Protein AF-A0A7W0L7A1-F1 (afdb_monomer)

Foldseek 3Di:
DPVVLVVLLVVLCVVLPWDFPDWDDDPPDIDTDTDPVCVVVSVVSNCVSVVNPPPPPPVPPPPDDDD

Nearest PDB structures (foldseek):
  3ab4-assembly1_B  TM=9.535E-01  e=2.539E-05  Corynebacterium glutamicum
  3ab4-assembly3_L  TM=9.854E-01  e=4.588E-05  Corynebacterium glutamicum
  3ab2-assembly1_D  TM=9.822E-01  e=4.588E-05  Corynebacterium glutamicum
  3ab2-assembly3_L  TM=9.890E-01  e=6.372E-05  Corynebacterium glutamicum
  3ab2-assembly3_J  TM=9.861E-01  e=7.268E-05  Corynebacterium glutamicum

pLDDT: mean 87.01, std 14.44, range [50.19, 97.88]

Sequence (67 aa):
SHPGVSARFFDALADCGVNIEMISTSEIRISVICRDTDLDVAVRAVHSAFELGDEETTAVVYGGTGR

Structure (mmCIF, N/CA/C/O backbone):
data_AF-A0A7W0L7A1-F1
#
_entry.id   AF-A0A7W0L7A1-F1
#
loop_
_atom_sit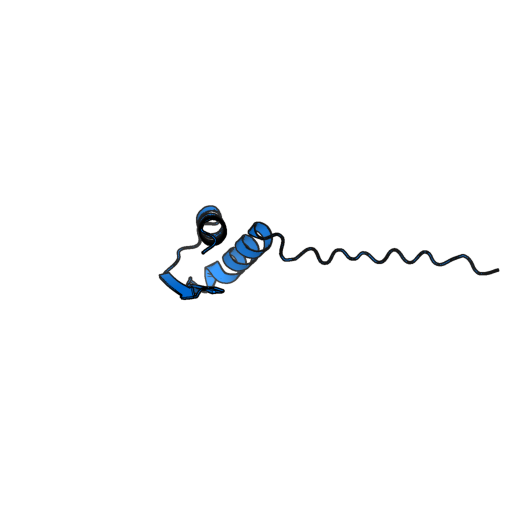e.group_PDB
_atom_site.id
_atom_site.type_symbol
_atom_site.label_atom_id
_atom_site.label_alt_id
_atom_site.label_comp_id
_atom_site.label_asym_id
_atom_site.label_entity_id
_atom_site.label_seq_id
_atom_site.pdbx_PDB_ins_code
_atom_site.Cartn_x
_atom_site.Cartn_y
_atom_site.Cartn_z
_atom_site.occupancy
_atom_site.B_iso_or_equiv
_atom_site.auth_seq_id
_atom_site.auth_comp_id
_atom_site.auth_asym_id
_atom_site.auth_atom_id
_atom_site.pdbx_PDB_model_num
ATOM 1 N N . SER A 1 1 ? 19.128 8.024 -2.881 1.00 55.59 1 SER A N 1
ATOM 2 C CA . SER A 1 1 ? 17.651 8.032 -2.912 1.00 55.59 1 SER A CA 1
ATOM 3 C C . SER A 1 1 ? 17.142 7.386 -4.189 1.00 55.59 1 SER A C 1
ATOM 5 O O . SER A 1 1 ? 17.565 7.805 -5.258 1.00 55.59 1 SER A O 1
ATOM 7 N N . HIS A 1 2 ? 16.269 6.378 -4.088 1.00 68.50 2 HIS A N 1
ATOM 8 C CA . HIS A 1 2 ? 15.632 5.700 -5.227 1.00 68.50 2 HIS A CA 1
ATOM 9 C C . HIS A 1 2 ? 14.160 6.145 -5.313 1.00 68.50 2 HIS A C 1
ATOM 11 O O . HIS A 1 2 ? 13.300 5.482 -4.734 1.00 68.50 2 HIS A O 1
ATOM 17 N N . PRO A 1 3 ? 13.845 7.277 -5.973 1.00 75.31 3 PRO A N 1
ATOM 18 C CA . PRO A 1 3 ? 12.496 7.856 -5.950 1.00 75.31 3 PRO A CA 1
ATOM 19 C C . PRO A 1 3 ? 11.411 6.907 -6.487 1.00 75.31 3 PRO A C 1
ATOM 21 O O . PRO A 1 3 ? 10.273 6.966 -6.031 1.00 75.31 3 PRO A O 1
ATOM 24 N N . GLY A 1 4 ? 11.771 5.980 -7.382 1.00 89.69 4 GLY A N 1
ATOM 25 C CA . GLY A 1 4 ? 10.847 4.969 -7.903 1.00 89.69 4 GLY A CA 1
ATOM 26 C C . GLY A 1 4 ? 10.332 3.980 -6.851 1.00 89.69 4 GLY A C 1
ATOM 27 O O . GLY A 1 4 ? 9.225 3.480 -6.997 1.00 89.69 4 GLY A O 1
ATOM 28 N N . VAL A 1 5 ? 11.085 3.732 -5.770 1.00 92.81 5 VAL A N 1
ATOM 29 C CA . VAL A 1 5 ? 10.644 2.833 -4.687 1.00 92.81 5 VAL A CA 1
ATOM 30 C C . VAL A 1 5 ? 9.509 3.474 -3.897 1.00 92.81 5 VAL A C 1
ATOM 32 O O . VAL A 1 5 ? 8.478 2.845 -3.685 1.00 92.81 5 VAL A O 1
ATOM 35 N N . SER A 1 6 ? 9.672 4.738 -3.498 1.00 92.62 6 SER A N 1
ATOM 36 C CA . SER A 1 6 ? 8.630 5.468 -2.774 1.00 92.62 6 SER A CA 1
ATOM 37 C C . SER A 1 6 ? 7.372 5.645 -3.621 1.00 92.62 6 SER A C 1
ATOM 39 O O . SER A 1 6 ? 6.283 5.421 -3.111 1.00 92.62 6 SER A O 1
ATOM 41 N N . ALA A 1 7 ? 7.519 5.987 -4.906 1.00 94.31 7 ALA A N 1
ATOM 42 C CA . ALA A 1 7 ? 6.384 6.107 -5.821 1.00 94.31 7 ALA A CA 1
ATOM 43 C C . ALA A 1 7 ? 5.607 4.784 -5.928 1.00 94.31 7 ALA A C 1
ATOM 45 O O . ALA A 1 7 ? 4.434 4.747 -5.579 1.00 94.31 7 ALA A O 1
ATOM 46 N N . ARG A 1 8 ? 6.292 3.675 -6.258 1.00 96.12 8 ARG A N 1
ATOM 47 C CA . ARG A 1 8 ? 5.681 2.335 -6.355 1.00 96.12 8 ARG A CA 1
ATOM 48 C C . ARG A 1 8 ? 4.979 1.917 -5.059 1.00 96.12 8 ARG A C 1
ATOM 50 O O . ARG A 1 8 ? 3.915 1.313 -5.109 1.00 96.12 8 ARG A O 1
ATOM 57 N N . PHE A 1 9 ? 5.558 2.247 -3.902 1.00 96.00 9 PHE A N 1
ATOM 58 C CA . PHE A 1 9 ? 4.963 1.956 -2.596 1.00 96.00 9 PHE A CA 1
ATOM 59 C C . PHE A 1 9 ? 3.657 2.728 -2.360 1.00 96.00 9 PHE A C 1
ATOM 61 O O . PHE A 1 9 ? 2.674 2.140 -1.917 1.00 96.00 9 PHE A O 1
ATOM 68 N N . PHE A 1 10 ? 3.637 4.034 -2.640 1.00 95.88 10 PHE A N 1
ATOM 69 C CA . PHE A 1 10 ? 2.444 4.855 -2.423 1.00 95.88 10 PHE A CA 1
ATOM 70 C C . PHE A 1 10 ? 1.352 4.586 -3.462 1.00 95.88 10 PHE A C 1
ATOM 72 O O . PHE A 1 10 ? 0.183 4.539 -3.083 1.00 95.88 10 PHE A O 1
ATOM 79 N N . ASP A 1 11 ? 1.722 4.333 -4.718 1.00 97.25 11 ASP A N 1
ATOM 80 C CA . ASP A 1 11 ? 0.782 3.943 -5.774 1.00 97.25 11 ASP A CA 1
ATOM 81 C C . ASP A 1 11 ? 0.070 2.633 -5.404 1.00 97.25 11 ASP A C 1
ATOM 83 O O . ASP A 1 11 ? -1.154 2.560 -5.455 1.00 97.25 11 ASP A O 1
ATOM 87 N N . ALA A 1 12 ? 0.805 1.634 -4.896 1.00 97.56 12 ALA A N 1
ATOM 88 C CA . ALA A 1 12 ? 0.222 0.360 -4.471 1.00 97.56 12 ALA A CA 1
ATOM 89 C C . ALA A 1 12 ? -0.837 0.506 -3.365 1.00 97.56 12 ALA A C 1
ATOM 91 O O . ALA A 1 12 ? -1.830 -0.221 -3.363 1.00 97.56 12 ALA A O 1
ATOM 92 N N . LEU A 1 13 ? -0.631 1.430 -2.421 1.00 97.75 13 LEU A N 1
ATOM 93 C CA . LEU A 1 13 ? -1.602 1.720 -1.362 1.00 97.75 13 LEU A CA 1
ATOM 94 C C . LEU A 1 13 ? -2.799 2.522 -1.888 1.00 97.75 13 LEU A C 1
ATOM 96 O O . LEU A 1 13 ? -3.934 2.278 -1.478 1.00 97.75 13 LEU A O 1
ATOM 100 N N . ALA A 1 14 ? -2.563 3.459 -2.807 1.00 97.69 14 ALA A N 1
ATOM 101 C CA . ALA A 1 14 ? -3.616 4.263 -3.416 1.00 97.69 14 ALA A CA 1
ATOM 102 C C . ALA A 1 14 ? -4.550 3.414 -4.296 1.00 97.69 14 ALA A C 1
ATOM 104 O O . ALA A 1 14 ? -5.771 3.548 -4.191 1.00 97.69 14 ALA A O 1
ATOM 105 N N . ASP A 1 15 ? -3.996 2.498 -5.094 1.00 97.69 15 ASP A N 1
ATOM 106 C CA . ASP A 1 15 ? -4.748 1.630 -6.009 1.00 97.69 15 ASP A CA 1
ATOM 107 C C . ASP A 1 15 ? -5.712 0.685 -5.276 1.00 97.69 15 ASP A C 1
ATOM 109 O O . ASP A 1 15 ? -6.769 0.334 -5.805 1.00 97.69 15 ASP A O 1
ATOM 113 N N . CYS A 1 16 ? -5.385 0.292 -4.041 1.00 96.75 16 CYS A N 1
ATOM 114 C CA . CYS A 1 16 ? -6.252 -0.531 -3.196 1.00 96.75 16 CYS A CA 1
ATOM 115 C C . CYS A 1 16 ? -7.107 0.279 -2.205 1.00 96.75 16 CYS A C 1
ATOM 117 O O . CYS A 1 16 ? -7.829 -0.307 -1.397 1.00 96.75 16 CYS A O 1
ATOM 119 N N . GLY A 1 17 ? -7.071 1.614 -2.289 1.00 96.62 17 GLY A N 1
ATOM 120 C CA . GLY A 1 17 ? -7.913 2.510 -1.495 1.00 96.62 17 GLY A CA 1
ATOM 121 C C . GLY A 1 17 ? -7.491 2.664 -0.032 1.00 96.62 17 GLY A C 1
ATOM 122 O O . GLY A 1 17 ? -8.309 3.082 0.789 1.00 96.62 17 GLY A O 1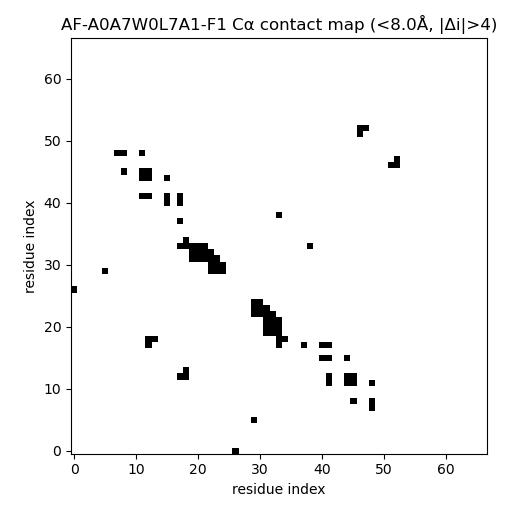
ATOM 123 N N . VAL A 1 18 ? -6.241 2.345 0.312 1.00 97.88 18 VAL A N 1
ATOM 124 C CA . VAL A 1 18 ? -5.720 2.474 1.678 1.00 97.88 18 VAL A CA 1
ATOM 125 C C . VAL A 1 18 ? -5.336 3.925 1.950 1.00 97.88 18 VAL A C 1
ATOM 127 O O . VAL A 1 18 ? -4.454 4.493 1.303 1.00 97.88 18 VAL A O 1
ATOM 130 N N . ASN A 1 19 ? -5.966 4.528 2.958 1.00 97.25 19 ASN A N 1
ATOM 131 C CA . ASN A 1 19 ? -5.621 5.877 3.391 1.00 97.25 19 ASN A CA 1
ATOM 132 C C . ASN A 1 19 ? -4.386 5.873 4.305 1.00 97.25 19 ASN A C 1
ATOM 134 O O . ASN A 1 19 ? -4.347 5.173 5.318 1.00 97.25 19 ASN A O 1
ATOM 138 N N . ILE A 1 20 ? -3.410 6.726 3.994 1.00 97.06 20 ILE A N 1
ATOM 139 C CA . ILE A 1 20 ? -2.200 6.907 4.801 1.00 97.06 20 ILE A CA 1
ATOM 140 C C . ILE A 1 20 ? -2.419 8.052 5.797 1.00 97.06 20 ILE A C 1
ATOM 142 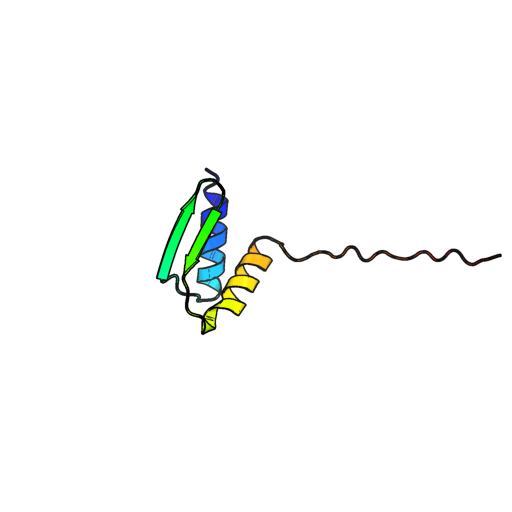O O . ILE A 1 20 ? -2.633 9.196 5.404 1.00 97.06 20 ILE A O 1
ATOM 146 N N . GLU A 1 21 ? -2.335 7.758 7.093 1.00 97.25 21 GLU A N 1
ATOM 147 C CA . GLU A 1 21 ? -2.507 8.745 8.170 1.00 97.25 21 GLU A CA 1
ATOM 148 C C . GLU A 1 21 ? -1.189 9.426 8.553 1.00 97.25 21 GLU A C 1
ATOM 150 O O . GLU A 1 21 ? -1.166 10.589 8.957 1.00 97.25 21 GLU A O 1
ATOM 155 N N . MET A 1 22 ? -0.074 8.707 8.420 1.00 97.50 22 MET A N 1
ATOM 156 C CA . MET A 1 22 ? 1.259 9.221 8.721 1.00 97.50 22 MET A CA 1
ATOM 157 C C . MET A 1 22 ? 2.313 8.515 7.879 1.00 97.50 22 MET A C 1
ATOM 159 O O . MET A 1 22 ? 2.203 7.319 7.613 1.00 97.50 22 MET A O 1
ATOM 163 N N . ILE A 1 23 ? 3.363 9.252 7.514 1.00 96.12 23 ILE A N 1
ATOM 164 C CA . ILE A 1 23 ? 4.531 8.745 6.792 1.00 96.12 23 ILE A CA 1
ATOM 165 C C . ILE A 1 23 ? 5.785 9.044 7.616 1.00 96.12 23 ILE A C 1
ATOM 167 O O . ILE A 1 23 ? 5.976 10.164 8.089 1.00 96.12 23 ILE A O 1
ATOM 171 N N . SER A 1 24 ? 6.664 8.053 7.749 1.00 95.19 24 SER A N 1
ATOM 172 C CA . SER A 1 24 ? 8.013 8.210 8.295 1.00 95.19 24 SER A CA 1
ATOM 173 C C . SER A 1 24 ? 9.014 7.465 7.417 1.00 95.19 24 SER A C 1
ATOM 175 O O . SER A 1 24 ? 8.809 6.299 7.085 1.00 95.19 24 SER A O 1
ATOM 177 N N . THR A 1 25 ? 10.100 8.129 7.019 1.00 93.19 25 THR A N 1
ATOM 178 C CA . THR A 1 25 ? 11.082 7.572 6.077 1.00 93.19 25 THR A CA 1
ATOM 179 C C . THR A 1 25 ? 12.513 7.726 6.578 1.00 93.19 25 THR A C 1
ATOM 181 O O . THR A 1 25 ? 12.872 8.769 7.124 1.00 93.19 25 THR A O 1
ATOM 184 N N . SER A 1 26 ? 13.350 6.726 6.311 1.00 92.44 26 SER A N 1
ATOM 185 C CA . SER A 1 26 ? 14.813 6.798 6.372 1.00 92.44 26 SER A CA 1
ATOM 186 C C . SER A 1 26 ? 15.411 6.454 5.004 1.00 92.44 26 SER A C 1
ATOM 188 O O . SER A 1 26 ? 14.685 6.191 4.048 1.00 92.44 26 SER A O 1
ATOM 190 N N . GLU A 1 27 ? 16.740 6.418 4.895 1.00 87.62 27 GLU A N 1
ATOM 191 C CA . GLU A 1 27 ? 17.417 6.026 3.652 1.00 87.6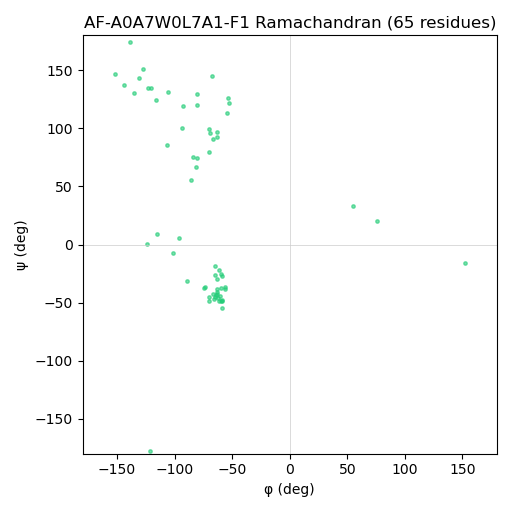2 27 GLU A CA 1
ATOM 192 C C . GLU A 1 27 ? 17.071 4.595 3.194 1.00 87.62 27 GLU A C 1
ATOM 194 O O . GLU A 1 27 ? 17.111 4.304 2.000 1.00 87.62 27 GLU A O 1
ATOM 199 N N . ILE A 1 28 ? 16.684 3.719 4.130 1.00 91.00 28 ILE A N 1
ATOM 200 C CA . ILE A 1 28 ? 16.464 2.283 3.889 1.00 91.00 28 ILE A CA 1
ATOM 201 C C . ILE A 1 28 ? 15.065 1.791 4.282 1.00 91.00 28 ILE A C 1
ATOM 203 O O . ILE A 1 28 ? 14.793 0.596 4.195 1.00 91.00 28 ILE A O 1
ATOM 207 N N . ARG A 1 29 ? 14.184 2.669 4.778 1.00 91.25 29 ARG A N 1
ATOM 208 C CA . ARG A 1 29 ? 12.863 2.271 5.283 1.00 91.25 29 ARG A CA 1
ATOM 209 C C . ARG A 1 29 ? 11.805 3.318 4.977 1.00 91.25 29 ARG A C 1
ATOM 211 O O . ARG A 1 29 ? 12.018 4.502 5.214 1.00 91.25 29 ARG A O 1
ATOM 218 N N . ILE A 1 30 ? 10.640 2.849 4.550 1.00 94.31 30 ILE A N 1
ATOM 219 C CA . ILE A 1 30 ? 9.399 3.619 4.487 1.00 94.31 30 ILE A CA 1
ATOM 220 C C . ILE A 1 30 ? 8.428 2.955 5.462 1.00 94.31 30 ILE A C 1
ATOM 222 O O . ILE A 1 30 ? 8.193 1.752 5.374 1.00 94.31 30 ILE A O 1
ATOM 226 N N . SER A 1 31 ? 7.906 3.728 6.407 1.00 95.44 31 SER A N 1
ATOM 227 C CA . SER A 1 31 ? 6.898 3.297 7.371 1.00 95.44 31 SER A CA 1
ATOM 228 C C . SER A 1 31 ? 5.664 4.175 7.213 1.00 95.44 31 SER A C 1
ATOM 230 O O . SER A 1 31 ? 5.779 5.401 7.144 1.00 95.44 31 SER A O 1
ATOM 232 N N . VAL A 1 32 ? 4.487 3.555 7.200 1.00 97.12 32 VAL A N 1
ATOM 233 C CA . VAL A 1 32 ? 3.202 4.256 7.142 1.00 97.12 32 VAL A CA 1
ATOM 234 C C . VAL A 1 32 ? 2.280 3.793 8.258 1.00 97.12 32 VAL A C 1
ATOM 236 O O . VAL A 1 32 ? 2.369 2.651 8.706 1.00 97.12 32 VAL A O 1
ATOM 239 N N . ILE A 1 33 ? 1.402 4.688 8.701 1.00 97.69 33 ILE A N 1
ATOM 240 C CA . ILE A 1 33 ? 0.287 4.368 9.597 1.00 97.69 33 ILE A CA 1
ATOM 241 C C . ILE A 1 33 ? -0.994 4.395 8.765 1.00 97.69 33 ILE A C 1
ATOM 243 O O . ILE A 1 33 ? -1.216 5.343 8.010 1.00 97.69 33 ILE A O 1
ATOM 247 N N . CYS A 1 34 ? -1.814 3.358 8.8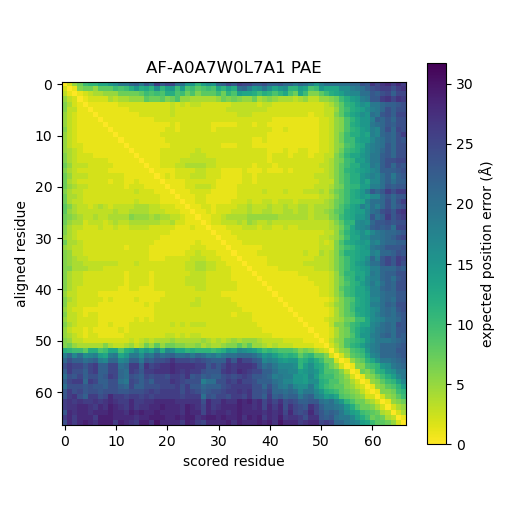98 1.00 96.94 34 CYS A N 1
ATOM 248 C CA . CYS A 1 34 ? -3.137 3.238 8.289 1.00 96.94 34 CYS A CA 1
ATOM 249 C C . CYS A 1 34 ? -4.107 2.622 9.305 1.00 96.94 34 CYS A C 1
ATOM 251 O O . CYS A 1 34 ? -3.699 2.228 10.404 1.00 96.94 34 CYS A O 1
ATOM 253 N N . ARG A 1 35 ? -5.391 2.554 8.952 1.00 97.88 35 ARG A N 1
ATOM 254 C CA . ARG A 1 35 ? -6.398 1.925 9.808 1.00 97.88 35 ARG A CA 1
ATOM 255 C C . ARG A 1 35 ? -6.149 0.427 9.903 1.00 97.88 35 ARG A C 1
ATOM 257 O O . ARG A 1 35 ? -5.790 -0.214 8.924 1.00 97.88 35 ARG A O 1
ATOM 264 N N . ASP A 1 36 ? -6.435 -0.137 11.070 1.00 97.19 36 ASP A N 1
ATOM 265 C CA . ASP A 1 36 ? -6.329 -1.580 11.314 1.00 97.19 36 ASP A CA 1
ATOM 266 C C . ASP A 1 36 ? -7.163 -2.407 10.318 1.00 97.19 36 ASP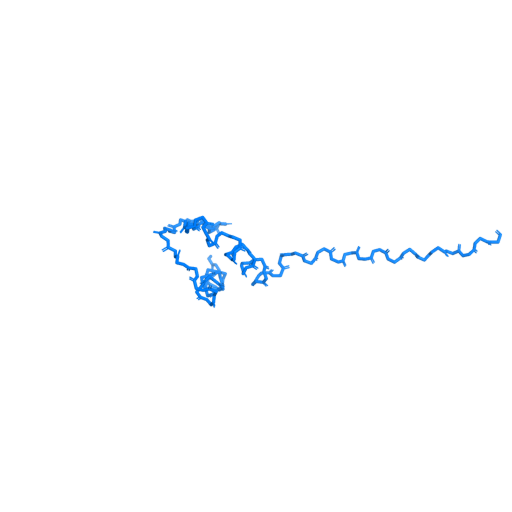 A C 1
ATOM 268 O O . ASP A 1 36 ? -6.702 -3.420 9.803 1.00 97.19 36 ASP A O 1
ATOM 272 N N . THR A 1 37 ? -8.342 -1.901 9.935 1.00 97.75 37 THR A N 1
ATOM 273 C CA . THR A 1 37 ? -9.220 -2.516 8.924 1.00 97.75 37 THR A CA 1
ATOM 274 C C . THR A 1 37 ? -8.591 -2.638 7.539 1.00 97.75 37 THR A C 1
ATOM 276 O O . THR A 1 37 ? -9.037 -3.457 6.739 1.00 97.75 37 THR A O 1
ATOM 279 N N . ASP A 1 38 ? -7.576 -1.825 7.257 1.00 97.62 38 ASP A N 1
ATOM 280 C CA . ASP A 1 38 ? -6.941 -1.720 5.947 1.00 97.62 38 ASP A CA 1
ATOM 281 C C . ASP A 1 38 ? -5.609 -2.492 5.907 1.00 97.62 38 ASP A C 1
ATOM 283 O O . ASP A 1 38 ? -5.020 -2.654 4.836 1.00 97.62 38 ASP A O 1
ATOM 287 N N . LEU A 1 39 ? -5.137 -3.000 7.056 1.00 95.94 39 LEU A N 1
ATOM 288 C CA . LEU A 1 39 ? -3.798 -3.565 7.223 1.00 95.94 39 LEU A CA 1
ATOM 289 C C . LEU A 1 39 ? -3.537 -4.751 6.288 1.00 95.94 39 LEU A C 1
ATOM 291 O O . LEU A 1 39 ? -2.524 -4.775 5.590 1.00 95.94 39 LEU A O 1
ATOM 295 N N . ASP A 1 40 ? -4.460 -5.712 6.228 1.00 96.69 40 ASP A N 1
ATOM 296 C CA . ASP A 1 40 ? -4.310 -6.901 5.381 1.00 96.69 40 ASP A CA 1
ATOM 297 C C . ASP A 1 40 ? -4.248 -6.544 3.890 1.00 96.69 40 ASP A C 1
ATOM 299 O O . ASP A 1 40 ? -3.479 -7.138 3.128 1.00 96.69 40 ASP A O 1
ATOM 303 N N . VAL A 1 41 ? -5.048 -5.561 3.467 1.00 97.44 41 VAL A N 1
ATOM 304 C CA . VAL A 1 41 ? -5.080 -5.082 2.080 1.00 97.44 41 VAL A CA 1
ATOM 305 C C . VAL A 1 41 ? -3.787 -4.334 1.759 1.00 97.44 41 VAL A C 1
ATOM 307 O O . VAL A 1 41 ? -3.159 -4.620 0.740 1.00 97.44 41 VAL A O 1
ATOM 310 N N . ALA A 1 42 ? -3.347 -3.451 2.656 1.00 97.12 42 ALA A N 1
ATOM 311 C CA . ALA A 1 42 ? -2.112 -2.687 2.524 1.00 97.12 42 ALA A CA 1
ATOM 312 C C . ALA A 1 42 ? -0.884 -3.601 2.405 1.00 97.12 42 ALA A C 1
ATOM 314 O O . ALA A 1 42 ? -0.082 -3.449 1.482 1.00 97.12 42 ALA A O 1
ATOM 315 N N . VAL A 1 43 ? -0.758 -4.589 3.298 1.00 95.88 43 VAL A N 1
ATOM 316 C CA . VAL A 1 43 ? 0.365 -5.538 3.300 1.00 95.88 43 VAL A CA 1
ATOM 317 C C . VAL A 1 43 ? 0.387 -6.339 2.002 1.00 95.88 43 VAL A C 1
ATOM 319 O O . VAL A 1 43 ? 1.423 -6.397 1.343 1.00 95.88 43 VAL A O 1
ATOM 322 N N . ARG A 1 44 ? -0.747 -6.911 1.579 1.00 96.19 44 ARG A N 1
ATOM 323 C CA . ARG A 1 44 ? -0.815 -7.688 0.328 1.00 96.19 44 ARG A CA 1
ATOM 324 C C . ARG A 1 44 ? -0.514 -6.840 -0.902 1.00 96.19 44 ARG A C 1
ATOM 326 O O . ARG A 1 44 ? 0.193 -7.315 -1.791 1.00 96.19 44 ARG A O 1
ATOM 333 N N . ALA A 1 45 ? -1.027 -5.612 -0.952 1.00 96.50 45 ALA A N 1
ATOM 334 C CA . ALA A 1 45 ? -0.778 -4.689 -2.053 1.00 96.50 45 ALA A CA 1
ATOM 335 C C . ALA A 1 45 ? 0.712 -4.353 -2.159 1.00 96.50 45 ALA A C 1
ATOM 337 O O . ALA A 1 45 ? 1.279 -4.474 -3.240 1.00 96.50 45 ALA A O 1
ATOM 338 N N . VAL A 1 46 ? 1.372 -4.036 -1.041 1.00 96.06 46 VAL A N 1
ATOM 339 C CA . VAL A 1 46 ? 2.817 -3.765 -1.019 1.00 96.06 46 VAL A CA 1
ATOM 340 C C . VAL A 1 46 ? 3.622 -5.016 -1.379 1.00 96.06 46 VAL A C 1
ATOM 342 O O . VAL A 1 46 ? 4.518 -4.937 -2.211 1.00 96.06 46 VAL A O 1
ATOM 345 N N . HIS A 1 47 ? 3.299 -6.183 -0.818 1.00 95.31 47 HIS A N 1
ATOM 346 C CA . HIS A 1 47 ? 3.986 -7.435 -1.152 1.00 95.31 47 HIS A CA 1
ATOM 347 C C . HIS A 1 47 ? 3.886 -7.763 -2.647 1.00 95.31 47 HIS A C 1
ATOM 349 O O . HIS A 1 47 ? 4.905 -8.010 -3.287 1.00 95.31 47 HIS A O 1
ATOM 355 N N . SER A 1 48 ? 2.684 -7.674 -3.222 1.00 94.75 48 SER A N 1
ATOM 356 C CA . SER A 1 48 ? 2.458 -7.894 -4.658 1.00 94.75 48 SER A CA 1
ATOM 357 C C . SER A 1 48 ? 3.180 -6.845 -5.495 1.00 94.75 48 SER 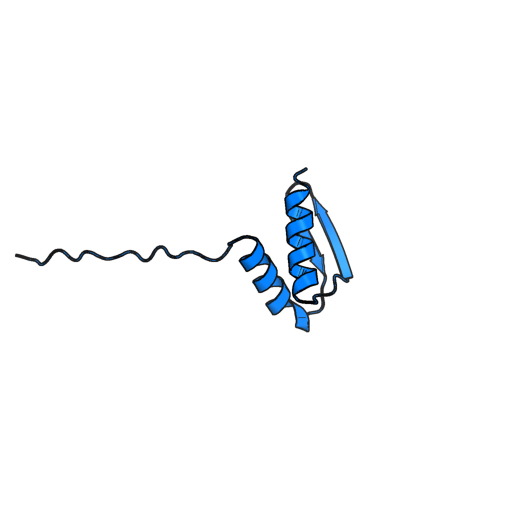A C 1
ATOM 359 O O . SER A 1 48 ? 3.851 -7.166 -6.472 1.00 94.75 48 SER A O 1
ATOM 361 N N . ALA A 1 49 ? 3.101 -5.580 -5.077 1.00 94.81 49 ALA A N 1
ATOM 362 C CA . ALA A 1 49 ? 3.772 -4.489 -5.747 1.00 94.81 49 ALA A CA 1
ATOM 363 C C . ALA A 1 49 ? 5.287 -4.618 -5.690 1.00 94.81 49 ALA A C 1
ATOM 365 O O . ALA A 1 49 ? 5.905 -3.982 -6.510 1.00 94.81 49 ALA A O 1
ATOM 366 N N . PHE A 1 50 ? 5.907 -5.396 -4.806 1.00 94.06 50 PHE A N 1
ATOM 367 C CA . PHE A 1 50 ? 7.362 -5.598 -4.790 1.00 94.06 50 PHE A CA 1
ATOM 368 C C . PHE A 1 50 ? 7.781 -7.042 -5.096 1.00 94.06 50 PHE A C 1
ATOM 370 O O . PHE A 1 50 ? 8.961 -7.354 -4.955 1.00 94.06 50 PHE A O 1
ATOM 377 N N . GLU A 1 51 ? 6.844 -7.897 -5.523 1.00 91.44 51 GLU A N 1
ATOM 378 C CA . GLU A 1 51 ? 7.081 -9.326 -5.803 1.00 91.44 51 GLU A CA 1
ATOM 379 C C . GLU A 1 51 ? 7.696 -10.061 -4.590 1.00 91.44 51 GLU A C 1
ATOM 381 O O . GLU A 1 51 ? 8.509 -10.976 -4.705 1.00 91.44 51 GLU A O 1
ATOM 386 N N . LEU A 1 52 ? 7.311 -9.634 -3.384 1.00 86.62 52 LEU A N 1
ATOM 387 C CA . LEU A 1 52 ? 7.765 -10.203 -2.119 1.00 86.62 52 LEU A CA 1
ATOM 388 C C . LEU A 1 52 ? 6.750 -11.265 -1.690 1.00 86.62 52 LEU A C 1
ATOM 390 O O . LEU A 1 52 ? 5.695 -10.934 -1.158 1.00 86.62 52 LEU A O 1
ATOM 394 N N . GLY A 1 53 ? 7.034 -12.542 -1.916 1.00 70.94 53 GLY A N 1
ATOM 395 C CA . GLY A 1 53 ? 6.112 -13.625 -1.543 1.00 70.94 53 GLY A CA 1
ATOM 396 C C . GLY A 1 53 ? 6.231 -14.879 -2.399 1.00 70.94 53 GLY A C 1
ATOM 397 O O . GLY A 1 53 ? 5.788 -15.939 -1.964 1.00 70.94 53 GLY A O 1
ATOM 398 N N . ASP A 1 54 ? 6.886 -14.784 -3.557 1.00 62.34 54 ASP A N 1
ATOM 399 C CA . ASP A 1 54 ? 7.226 -15.940 -4.382 1.00 62.34 54 ASP A CA 1
ATOM 400 C C . ASP A 1 54 ? 8.481 -16.636 -3.842 1.00 62.34 54 ASP A C 1
ATOM 402 O O . ASP A 1 54 ? 9.568 -16.575 -4.413 1.00 62.34 54 ASP A O 1
ATOM 406 N N . GLU A 1 55 ? 8.327 -17.352 -2.731 1.00 61.25 55 GLU A N 1
ATOM 407 C CA . GLU A 1 55 ? 9.185 -18.504 -2.450 1.00 61.25 55 GLU A CA 1
ATOM 408 C C . GLU A 1 55 ? 8.604 -19.748 -3.138 1.00 61.25 55 GLU A C 1
ATOM 410 O O . GLU A 1 55 ? 8.370 -20.774 -2.504 1.00 61.25 55 GLU A O 1
ATOM 415 N N . GLU A 1 56 ? 8.388 -19.701 -4.458 1.00 59.31 56 GLU A N 1
ATOM 416 C CA . GLU A 1 56 ? 8.205 -20.935 -5.224 1.00 59.31 56 GLU A CA 1
ATOM 417 C C . GLU A 1 56 ? 9.579 -21.543 -5.547 1.00 59.31 56 GLU A C 1
ATOM 419 O O . GLU A 1 56 ? 10.010 -21.648 -6.692 1.00 59.31 56 GLU A O 1
ATOM 424 N N . THR A 1 57 ? 10.286 -21.996 -4.508 1.00 56.69 57 THR A N 1
ATOM 425 C CA . THR A 1 57 ? 11.182 -23.144 -4.678 1.00 56.69 57 THR A CA 1
ATOM 426 C C . THR A 1 57 ? 10.322 -24.393 -4.532 1.00 56.69 57 THR A C 1
ATOM 428 O O . THR A 1 57 ? 10.344 -25.074 -3.507 1.00 56.69 57 THR A O 1
ATOM 431 N N . THR A 1 58 ? 9.537 -24.710 -5.566 1.00 54.62 58 THR A N 1
ATOM 432 C CA . THR A 1 58 ? 9.019 -26.070 -5.725 1.00 54.62 58 THR A CA 1
ATOM 433 C C . THR A 1 58 ? 10.230 -26.953 -6.002 1.00 54.62 58 THR A C 1
ATOM 435 O O . THR A 1 58 ? 10.675 -27.104 -7.139 1.00 54.62 58 THR A O 1
ATOM 438 N N . ALA A 1 59 ? 10.821 -27.506 -4.945 1.00 62.69 59 ALA A N 1
ATOM 439 C CA . ALA A 1 59 ? 11.831 -28.539 -5.072 1.00 62.69 59 ALA A CA 1
ATOM 440 C C . ALA A 1 59 ? 11.170 -29.759 -5.728 1.00 62.69 59 ALA A C 1
ATOM 442 O O . ALA A 1 59 ? 10.499 -30.556 -5.072 1.00 62.69 59 ALA A O 1
ATOM 443 N N . VAL A 1 60 ? 11.328 -29.893 -7.045 1.00 72.00 60 VAL A N 1
ATOM 444 C CA . VAL A 1 60 ? 10.907 -31.093 -7.765 1.00 72.00 60 VAL A CA 1
ATOM 445 C C . VAL A 1 60 ? 11.856 -32.214 -7.354 1.00 72.00 60 VAL A C 1
ATOM 447 O O . VAL A 1 60 ? 12.986 -32.304 -7.836 1.00 72.00 60 VAL A O 1
ATOM 450 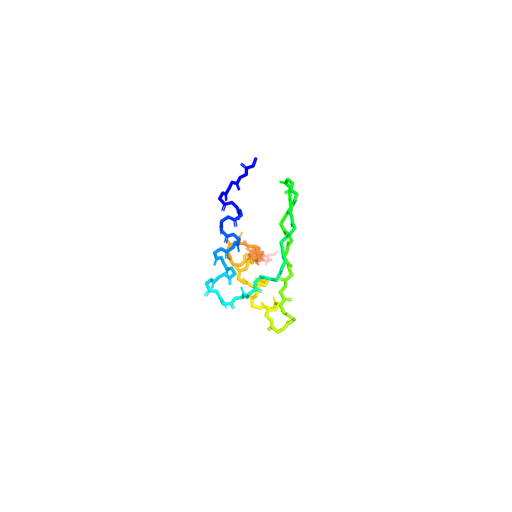N N . VAL A 1 61 ? 11.415 -33.064 -6.426 1.00 75.31 61 VAL A N 1
ATOM 451 C CA . VAL A 1 61 ? 12.155 -34.268 -6.046 1.00 75.31 61 VAL A CA 1
ATOM 452 C C . VAL A 1 61 ? 12.099 -35.235 -7.228 1.00 75.31 61 VAL A C 1
ATOM 454 O O . VAL A 1 61 ? 11.143 -35.993 -7.383 1.00 75.31 61 VAL A O 1
ATOM 457 N N . TYR A 1 62 ? 13.135 -35.232 -8.069 1.00 67.06 62 TYR A N 1
ATOM 458 C CA . TYR A 1 62 ? 13.414 -36.352 -8.967 1.00 67.06 62 TYR A CA 1
ATOM 459 C C . TYR A 1 62 ? 13.901 -37.524 -8.111 1.00 67.06 62 TYR A C 1
ATOM 461 O O . TYR A 1 62 ? 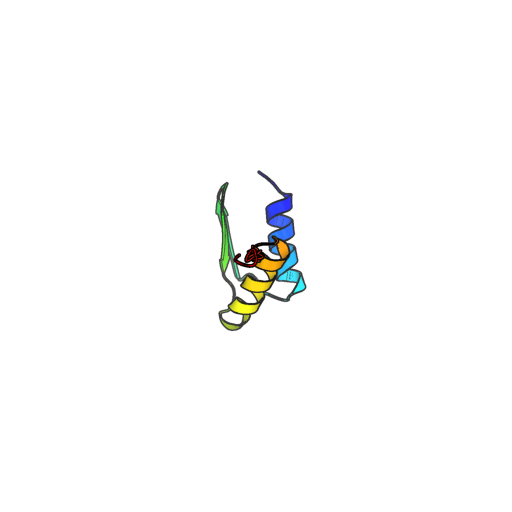15.097 -37.781 -7.979 1.00 67.06 62 TYR A O 1
ATOM 469 N N . GLY A 1 63 ? 12.953 -38.219 -7.483 1.00 70.00 63 GLY A N 1
ATOM 470 C CA . GLY A 1 63 ? 13.191 -39.528 -6.897 1.00 70.00 63 GLY A CA 1
ATOM 471 C C . GLY A 1 63 ? 13.568 -40.483 -8.022 1.00 70.00 63 GLY A C 1
ATOM 472 O O . GLY A 1 63 ? 12.698 -41.045 -8.683 1.00 70.00 63 GLY A O 1
ATOM 473 N N . GLY A 1 64 ? 14.871 -40.613 -8.275 1.00 65.12 64 GLY A N 1
ATOM 474 C CA . GLY A 1 64 ? 15.422 -41.649 -9.133 1.00 65.12 64 GLY A CA 1
ATOM 475 C C . GLY A 1 64 ? 14.907 -42.996 -8.644 1.00 65.12 64 GLY A C 1
ATOM 476 O O . GLY A 1 64 ? 15.070 -43.352 -7.479 1.00 65.12 64 GLY A O 1
ATOM 477 N N . THR A 1 65 ? 14.223 -43.708 -9.530 1.00 65.25 65 THR A N 1
ATOM 478 C CA . THR A 1 65 ? 13.733 -45.060 -9.299 1.00 65.25 65 THR A CA 1
ATOM 479 C C . THR A 1 65 ? 14.911 -45.928 -8.876 1.00 65.25 65 THR A C 1
ATOM 481 O O . THR A 1 65 ? 15.844 -46.145 -9.650 1.00 65.25 65 THR A O 1
ATOM 484 N N . GLY A 1 66 ? 14.873 -46.381 -7.621 1.00 64.25 66 GLY A N 1
ATOM 485 C CA . GLY A 1 66 ? 15.804 -47.368 -7.105 1.00 64.25 66 GLY A CA 1
ATOM 486 C C . GLY A 1 66 ? 15.807 -48.591 -8.017 1.00 64.25 66 GLY A C 1
ATOM 487 O O . GLY A 1 66 ? 14.752 -49.145 -8.334 1.00 64.25 66 GLY A O 1
ATOM 488 N N . ARG A 1 67 ? 17.002 -48.962 -8.463 1.00 50.19 67 ARG A N 1
ATOM 489 C CA . ARG A 1 67 ? 17.330 -50.340 -8.805 1.00 50.19 67 ARG A CA 1
ATOM 490 C C . ARG A 1 67 ? 18.039 -50.958 -7.616 1.00 50.19 67 ARG A C 1
ATOM 492 O O . ARG A 1 67 ? 18.840 -50.224 -6.996 1.00 50.19 67 ARG A O 1
#

Radius of gyration: 18.12 Å; Cα contacts (8 Å, |Δi|>4): 46; chains: 1; bounding box: 27×60×21 Å

Mean predicted aligned error: 8.8 Å

Secondary structure (DSSP, 8-state):
--HHHHHHHHHHHHHTTPPPSEEEE-SS-EEEE--GGGHHHHHHHHHHHTTTT--------------

Solvent-accessible surface area (backbone atoms only — not comparable to full-atom values): 4372 Å² total; per-residue (Å²): 137,65,69,68,57,60,49,52,51,51,51,32,29,52,77,73,68,46,63,75,78,45,82,49,75,59,100,88,46,81,47,73,41,59,56,78,93,40,44,70,58,43,52,51,32,44,27,62,68,66,67,57,79,80,78,79,74,75,77,78,78,80,75,73,78,83,127